Protein AF-A0A346RAL1-F1 (afdb_monomer)

InterPro domains:
  IPR000883 Cytochrome c oxidase subunit I [PF00115] (7-165)
  IPR000883 Cytochrome c oxidase subunit I [PR01165] (45-68)
  IPR000883 Cytochrome c oxidase subunit I [PR01165] (73-97)
  IPR000883 Cytochrome c oxidase subunit I [PR01165] (113-125)
  IPR000883 Cytochrome c oxidase subunit I [PR01165] (145-163)
  IPR000883 Cytochrome c oxidase subunit I [PTHR10422] (2-160)
  IPR023616 Cytochrome c oxidase-like, subunit I domain [PS50855] (1-159)
  IPR036927 Cytochrome c oxidase-like, subunit I superfamily [G3DSA:1.20.210.10] (1-172)
  IPR036927 Cytochrome c oxidase-like, subunit I superfamily [SSF81442] (2-162)

Organism: NCBI:txid2306606

Nearest PDB structures (foldseek):
  8ugh-assembly1_4A  TM=9.457E-01  e=1.725E-10  Sus scrofa
  8d4t-assembly1_N  TM=9.443E-01  e=2.095E-10  Bos taurus
  8pw6-assembly1_n  TM=9.399E-01  e=1.996E-10  Mus musculus
  5j7y-assembly1_BN  TM=9.163E-01  e=7.078E-10  Ovis aries
  8iuf-assembly1_C1  TM=9.034E-01  e=4.727E-09  Euglena gracilis

Sequence (172 aa):
ISLDHKRIGVLYFMLGIWGGFIGLGLSFLIRLNFCDPYYNVIPLEIYNCLVTSHGIALIFFFLMPVLIGAFGNYLLPFFLGIDDLVLPRLNSLSVWLMIPSLFYMELSLLYGAGVGWTFYPPLSIQPMSSGEGVDYLMFSLHLAGLSSLLGSVNFISTICSNISTRVSVIVW

pLDDT: mean 91.9, std 7.86, range [54.56, 98.12]

Structure (mmCIF, N/CA/C/O backbone):
data_AF-A0A346RAL1-F1
#
_entry.id   AF-A0A346RAL1-F1
#
loop_
_atom_site.group_PDB
_atom_site.id
_atom_site.type_symbol
_atom_site.label_atom_id
_atom_site.label_alt_id
_atom_site.label_comp_id
_atom_site.label_asym_id
_atom_site.label_entity_id
_atom_site.label_seq_id
_atom_site.pdbx_PDB_ins_code
_atom_site.Cartn_x
_atom_site.Cartn_y
_atom_site.Cartn_z
_atom_site.occupancy
_atom_site.B_iso_or_equiv
_atom_site.auth_seq_id
_atom_site.auth_comp_id
_atom_site.auth_asym_id
_atom_site.auth_atom_id
_atom_site.pdbx_PDB_model_num
ATOM 1 N N . ILE A 1 1 ? -12.896 14.634 8.356 1.00 66.25 1 ILE A N 1
ATOM 2 C CA . ILE A 1 1 ? -12.105 13.442 8.746 1.00 66.25 1 ILE A CA 1
ATOM 3 C C . ILE A 1 1 ? -13.054 12.479 9.454 1.00 66.25 1 ILE A C 1
ATOM 5 O O . ILE A 1 1 ? -13.628 12.876 10.461 1.00 66.25 1 ILE A O 1
ATOM 9 N N . SER A 1 2 ? -13.325 11.295 8.893 1.00 81.31 2 SER A N 1
ATOM 10 C CA . SER A 1 2 ? -14.185 10.292 9.544 1.00 81.31 2 SER A CA 1
ATOM 11 C C . SER A 1 2 ? -13.405 9.542 10.620 1.00 81.31 2 SER A C 1
ATOM 13 O O . SER A 1 2 ? -12.283 9.120 10.358 1.00 81.31 2 SER A O 1
ATOM 15 N N . LEU A 1 3 ? -14.006 9.364 11.796 1.00 91.69 3 LEU A N 1
ATOM 16 C CA . LEU A 1 3 ? -13.405 8.622 12.913 1.00 91.69 3 LEU A CA 1
ATOM 17 C C . LEU A 1 3 ? -13.926 7.183 13.028 1.00 91.69 3 LEU A C 1
ATOM 19 O O . LEU A 1 3 ? -13.264 6.357 13.633 1.00 91.69 3 LEU A O 1
ATOM 23 N N . ASP A 1 4 ? -15.068 6.894 12.402 1.00 94.88 4 ASP A N 1
ATOM 24 C CA . ASP A 1 4 ? -15.720 5.584 12.417 1.00 94.88 4 ASP A CA 1
ATOM 25 C C . ASP A 1 4 ? -14.836 4.494 11.783 1.00 94.88 4 ASP A C 1
ATOM 27 O O . ASP A 1 4 ? -14.504 4.568 10.589 1.00 94.88 4 ASP A O 1
ATOM 31 N N . HIS A 1 5 ? -14.494 3.469 12.571 1.00 95.31 5 HIS A N 1
ATOM 32 C CA . HIS A 1 5 ? -13.661 2.342 12.151 1.00 95.31 5 HIS A CA 1
ATOM 33 C C . HIS A 1 5 ? -14.189 1.624 10.900 1.00 95.31 5 HIS A C 1
ATOM 35 O O . HIS A 1 5 ? -13.391 1.170 10.079 1.00 95.31 5 HIS A O 1
ATOM 41 N N . LYS A 1 6 ? -15.513 1.569 10.683 1.00 96.06 6 LYS A N 1
ATOM 42 C CA . LYS A 1 6 ? -16.100 0.893 9.510 1.00 96.06 6 LYS A CA 1
ATOM 43 C C . LYS A 1 6 ? -15.770 1.637 8.227 1.00 96.06 6 LYS A C 1
ATOM 45 O O . LYS A 1 6 ? -15.357 1.030 7.241 1.00 96.06 6 LYS A O 1
ATOM 50 N N . ARG A 1 7 ? -15.915 2.965 8.245 1.00 96.00 7 ARG A N 1
ATOM 51 C CA . ARG A 1 7 ? -15.579 3.826 7.100 1.00 96.00 7 ARG A CA 1
ATOM 52 C C . ARG A 1 7 ? -14.083 3.803 6.818 1.00 96.00 7 ARG A C 1
ATOM 54 O O . ARG A 1 7 ? -13.691 3.728 5.659 1.00 96.00 7 ARG A O 1
ATOM 61 N N . ILE A 1 8 ? -13.263 3.827 7.868 1.00 96.31 8 ILE A N 1
ATOM 62 C CA . ILE A 1 8 ? -11.803 3.701 7.765 1.00 96.31 8 ILE A CA 1
ATOM 63 C C . ILE A 1 8 ? -11.426 2.346 7.143 1.00 96.31 8 ILE A C 1
ATOM 65 O O . ILE A 1 8 ? -10.614 2.307 6.222 1.00 96.31 8 ILE A O 1
ATOM 69 N N . GLY A 1 9 ? -12.064 1.252 7.569 1.00 96.38 9 GLY A N 1
ATOM 70 C CA . GLY A 1 9 ? -11.863 -0.073 6.981 1.00 96.38 9 GLY A CA 1
ATOM 71 C C . GLY A 1 9 ? -12.216 -0.120 5.491 1.00 96.38 9 GLY A C 1
ATOM 72 O O . GLY A 1 9 ? -11.439 -0.630 4.688 1.00 96.38 9 GLY A O 1
ATOM 73 N N . VAL A 1 10 ? -13.336 0.488 5.088 1.00 97.19 10 VAL A N 1
ATOM 74 C CA . VAL A 1 10 ? -13.712 0.596 3.665 1.00 97.19 10 VAL A CA 1
ATOM 75 C C . VAL A 1 10 ? -12.695 1.425 2.872 1.00 97.19 10 VAL A C 1
ATOM 77 O O . VAL A 1 10 ? -12.361 1.056 1.751 1.00 97.19 10 VAL A O 1
ATOM 80 N N . LEU A 1 11 ? -12.149 2.507 3.435 1.00 96.44 11 LEU A N 1
ATOM 81 C CA . LEU A 1 11 ? -11.102 3.293 2.768 1.00 96.44 11 LEU A CA 1
ATOM 82 C C . LEU A 1 11 ? -9.828 2.471 2.536 1.00 96.44 11 LEU A C 1
ATOM 84 O O . LEU A 1 11 ? -9.309 2.468 1.421 1.00 96.44 11 LEU A O 1
ATOM 88 N N . TYR A 1 12 ? -9.364 1.729 3.547 1.00 97.06 12 TYR A N 1
ATOM 89 C CA . TYR A 1 12 ? -8.246 0.795 3.385 1.00 97.06 12 TYR A CA 1
ATOM 90 C C . TYR A 1 12 ? -8.520 -0.251 2.304 1.00 97.06 12 TYR A C 1
ATOM 92 O O . TYR A 1 12 ? -7.628 -0.565 1.520 1.00 97.06 12 TYR A O 1
ATOM 100 N N . PHE A 1 13 ? -9.753 -0.758 2.231 1.00 97.81 13 PHE A N 1
ATOM 101 C CA . PHE A 1 13 ? -10.143 -1.739 1.223 1.00 97.81 13 PHE A CA 1
ATOM 102 C C . PHE A 1 13 ? -10.055 -1.167 -0.193 1.00 97.81 13 PHE A C 1
ATOM 104 O O . PHE A 1 13 ? -9.500 -1.809 -1.081 1.00 97.81 13 PHE A O 1
ATOM 111 N N . MET A 1 14 ? -10.551 0.057 -0.398 1.00 97.62 14 MET A N 1
ATOM 112 C CA . MET A 1 14 ? -10.520 0.726 -1.702 1.00 97.62 14 MET A CA 1
ATOM 113 C C . MET A 1 14 ? -9.085 1.034 -2.150 1.00 97.62 14 MET A C 1
ATOM 115 O O . MET A 1 14 ? -8.737 0.761 -3.297 1.00 97.62 14 MET A O 1
ATOM 119 N N . LEU A 1 15 ? -8.238 1.539 -1.242 1.00 96.62 15 LEU A N 1
ATOM 120 C CA . LEU A 1 15 ? -6.807 1.748 -1.513 1.00 96.62 15 LEU A CA 1
ATOM 121 C C . LEU A 1 15 ? -6.100 0.424 -1.826 1.00 96.62 15 LEU A C 1
ATOM 123 O O . LEU A 1 15 ? -5.322 0.342 -2.772 1.00 96.62 15 LEU A O 1
ATOM 127 N N . GLY A 1 16 ? -6.433 -0.619 -1.065 1.00 97.38 16 GLY A N 1
ATOM 128 C CA . GLY A 1 16 ? -5.947 -1.974 -1.264 1.00 97.38 16 GLY A CA 1
ATOM 129 C C . GLY A 1 16 ? -6.259 -2.508 -2.659 1.00 97.38 16 GLY A C 1
ATOM 130 O O . GLY A 1 16 ? -5.358 -2.915 -3.385 1.00 97.38 16 GLY A O 1
ATOM 131 N N . ILE A 1 17 ? -7.530 -2.460 -3.069 1.00 97.88 17 ILE A N 1
ATOM 132 C CA . ILE A 1 17 ? -7.971 -2.894 -4.403 1.00 97.88 17 ILE A CA 1
ATOM 133 C C . ILE A 1 17 ? -7.228 -2.144 -5.506 1.00 97.88 17 ILE A C 1
ATOM 135 O O . ILE A 1 17 ? -6.820 -2.761 -6.490 1.00 97.88 17 ILE A O 1
ATOM 139 N N . TRP A 1 18 ? -7.031 -0.836 -5.348 1.00 97.44 18 TRP A N 1
ATOM 140 C CA . TRP A 1 18 ? -6.280 -0.046 -6.315 1.00 97.44 18 TRP A CA 1
ATOM 141 C C . TRP A 1 18 ? -4.827 -0.526 -6.448 1.00 97.44 18 TRP A C 1
ATOM 143 O O . TRP A 1 18 ? -4.385 -0.828 -7.558 1.00 97.44 18 TRP A O 1
ATOM 153 N N . GLY A 1 19 ? -4.120 -0.721 -5.328 1.00 97.00 19 GLY A N 1
ATOM 154 C CA . GLY A 1 19 ? -2.790 -1.343 -5.327 1.00 97.00 19 GLY A CA 1
ATOM 155 C C . GLY A 1 19 ? -2.789 -2.746 -5.951 1.00 97.00 19 GLY A C 1
ATOM 156 O O . GLY A 1 19 ? -1.857 -3.118 -6.665 1.00 97.00 19 GLY A O 1
ATOM 157 N N . GLY A 1 20 ? -3.876 -3.500 -5.765 1.00 97.56 20 GLY A N 1
ATOM 158 C CA . GLY A 1 20 ? -4.105 -4.798 -6.399 1.00 97.56 20 GLY A CA 1
ATOM 159 C C . GLY A 1 20 ? -4.212 -4.720 -7.924 1.00 97.56 20 GLY A C 1
ATOM 160 O O . GLY A 1 20 ? -3.597 -5.533 -8.613 1.00 97.56 20 GLY A O 1
ATOM 161 N N . PHE A 1 21 ? -4.929 -3.732 -8.469 1.00 97.94 21 PHE A N 1
ATOM 162 C CA . PHE A 1 21 ? -5.009 -3.509 -9.918 1.00 97.94 21 PHE A CA 1
ATOM 163 C C . PHE A 1 21 ? -3.656 -3.122 -10.517 1.00 97.94 21 PHE A C 1
ATOM 165 O O . PHE A 1 21 ? -3.285 -3.666 -11.560 1.00 97.94 21 PHE A O 1
ATOM 172 N N . ILE A 1 22 ? -2.892 -2.257 -9.842 1.00 97.56 22 ILE A N 1
ATOM 173 C CA . ILE A 1 22 ? -1.520 -1.921 -10.251 1.00 97.56 22 ILE A CA 1
ATOM 174 C C . ILE A 1 22 ? -0.659 -3.188 -10.264 1.00 97.56 22 ILE A C 1
ATOM 176 O O . ILE A 1 22 ? -0.036 -3.516 -11.275 1.00 97.56 22 ILE A O 1
ATOM 180 N N . GLY A 1 23 ? -0.674 -3.947 -9.166 1.00 97.44 23 GLY A N 1
ATOM 181 C CA . GLY A 1 23 ? 0.070 -5.197 -9.043 1.00 97.44 23 GLY A CA 1
ATOM 182 C C . GLY A 1 23 ? -0.290 -6.202 -10.138 1.00 97.44 23 GLY A C 1
ATOM 183 O O . GLY A 1 23 ? 0.607 -6.779 -10.752 1.00 97.44 23 GLY A O 1
ATOM 184 N N . LEU A 1 24 ? -1.580 -6.380 -10.434 1.00 97.81 24 LEU A N 1
ATOM 185 C CA . LEU A 1 24 ? -2.063 -7.266 -11.494 1.00 97.81 24 LEU A CA 1
ATOM 186 C C . LEU A 1 24 ? -1.583 -6.815 -12.876 1.00 97.81 24 LEU A C 1
ATOM 188 O O . LEU A 1 24 ? -1.081 -7.646 -13.634 1.00 97.81 24 LEU A O 1
ATOM 192 N N . GLY A 1 25 ? -1.682 -5.519 -13.186 1.00 97.25 25 GLY A N 1
ATOM 193 C CA . GLY A 1 25 ? -1.212 -4.954 -14.452 1.00 97.25 25 GLY A CA 1
ATOM 194 C C . GLY A 1 25 ? 0.283 -5.195 -14.676 1.00 97.25 25 GLY A C 1
ATOM 195 O O . GLY A 1 25 ? 0.684 -5.682 -15.733 1.00 97.25 25 GLY A O 1
ATOM 196 N N . LEU A 1 26 ? 1.104 -4.964 -13.648 1.00 96.69 26 LEU A N 1
ATOM 197 C CA . LEU A 1 26 ? 2.543 -5.242 -13.699 1.00 96.69 26 LEU A CA 1
ATOM 198 C C . LEU A 1 26 ? 2.828 -6.741 -13.871 1.00 96.69 26 LEU A C 1
ATOM 200 O O . LEU A 1 26 ? 3.667 -7.131 -14.679 1.00 96.69 26 LEU A O 1
ATOM 204 N N . SER A 1 27 ? 2.084 -7.597 -13.166 1.00 96.81 27 SER A N 1
ATOM 205 C CA . SER A 1 27 ? 2.195 -9.055 -13.289 1.00 96.81 27 SER A CA 1
ATOM 206 C C . SER A 1 27 ? 1.872 -9.544 -14.703 1.00 96.81 27 SER A C 1
ATOM 208 O O . SER A 1 27 ? 2.484 -10.495 -15.195 1.00 96.81 27 SER A O 1
ATOM 210 N N . PHE A 1 28 ? 0.891 -8.920 -15.355 1.00 96.81 28 PHE A N 1
ATOM 211 C CA . PHE A 1 28 ? 0.524 -9.223 -16.731 1.00 96.81 28 PHE A CA 1
ATOM 212 C C . PHE A 1 28 ? 1.649 -8.840 -17.698 1.00 96.81 28 PHE A C 1
ATOM 214 O O . PHE A 1 28 ? 2.063 -9.678 -18.494 1.00 96.81 28 PHE A O 1
ATOM 221 N N . LEU A 1 29 ? 2.217 -7.637 -17.562 1.00 95.56 29 LEU A N 1
ATOM 222 C CA . LEU A 1 29 ? 3.359 -7.185 -18.366 1.00 95.56 29 LEU A CA 1
ATOM 223 C C . LEU A 1 29 ? 4.586 -8.095 -18.214 1.00 95.56 29 LEU A C 1
ATOM 225 O O . LEU A 1 29 ? 5.191 -8.482 -19.211 1.00 95.56 29 LEU A O 1
ATOM 229 N N . ILE A 1 30 ? 4.917 -8.494 -16.981 1.00 95.19 30 ILE A N 1
ATOM 230 C CA . ILE A 1 30 ? 6.028 -9.421 -16.716 1.00 95.19 30 ILE A CA 1
ATOM 231 C C . ILE A 1 30 ? 5.809 -10.743 -17.462 1.00 95.19 30 ILE A C 1
ATOM 233 O O . ILE A 1 30 ? 6.726 -11.231 -18.116 1.00 95.19 30 ILE A O 1
ATOM 237 N N . ARG A 1 31 ? 4.599 -11.317 -17.406 1.00 94.88 31 ARG A N 1
ATOM 238 C CA . ARG A 1 31 ? 4.296 -12.586 -18.091 1.00 94.88 31 ARG A CA 1
ATOM 239 C C . ARG A 1 31 ? 4.277 -12.448 -19.607 1.00 94.88 31 ARG A C 1
ATOM 241 O O . ARG A 1 31 ? 4.778 -13.344 -20.277 1.00 94.88 31 ARG A O 1
ATOM 248 N N . LEU A 1 32 ? 3.756 -11.339 -20.133 1.00 94.44 32 LEU A N 1
ATOM 249 C CA . LEU A 1 32 ? 3.793 -11.055 -21.568 1.00 94.44 32 LEU A CA 1
ATOM 250 C C . LEU A 1 32 ? 5.225 -11.041 -22.106 1.00 94.44 32 LEU A C 1
ATOM 252 O O . LEU A 1 32 ? 5.466 -11.556 -23.193 1.00 94.44 32 LEU A O 1
ATOM 256 N N . ASN A 1 33 ? 6.183 -10.517 -21.334 1.00 93.56 33 ASN A N 1
ATOM 257 C CA . ASN A 1 33 ? 7.587 -10.517 -21.741 1.00 93.56 33 ASN A CA 1
ATOM 258 C C . ASN A 1 33 ? 8.186 -11.931 -21.879 1.00 93.56 33 ASN A C 1
ATOM 260 O O . ASN A 1 33 ? 9.182 -12.091 -22.570 1.00 93.56 33 ASN A O 1
ATOM 264 N N . PHE A 1 34 ? 7.594 -12.953 -21.250 1.00 91.56 34 PHE A N 1
ATOM 265 C CA . PHE A 1 34 ? 8.048 -14.347 -21.340 1.00 91.56 34 PHE A CA 1
ATOM 266 C C . PHE A 1 34 ? 7.223 -15.215 -22.299 1.00 91.56 34 PHE A C 1
ATOM 268 O O . PHE A 1 34 ? 7.433 -16.427 -22.340 1.00 91.56 34 PHE A O 1
ATOM 275 N N . CYS A 1 35 ? 6.284 -14.643 -23.059 1.00 92.75 35 CYS A N 1
ATOM 276 C CA . CYS A 1 35 ? 5.516 -15.414 -24.038 1.00 92.75 35 CYS A CA 1
ATOM 277 C C . CYS A 1 35 ? 6.382 -15.908 -25.207 1.00 92.75 35 CYS A C 1
ATOM 279 O O . CYS A 1 35 ? 6.162 -17.023 -25.672 1.00 92.75 35 CYS A O 1
ATOM 281 N N . ASP A 1 36 ? 7.381 -15.124 -25.626 1.00 90.69 36 ASP A N 1
ATOM 282 C CA . ASP A 1 36 ? 8.340 -15.494 -26.669 1.00 90.69 36 ASP A CA 1
ATOM 283 C C . ASP A 1 36 ? 9.784 -15.348 -26.160 1.00 90.69 36 ASP A C 1
ATOM 285 O O . ASP A 1 36 ? 10.176 -14.265 -25.731 1.00 90.69 36 ASP A O 1
ATOM 289 N N . PRO A 1 37 ? 10.628 -16.394 -26.241 1.00 85.94 37 PRO A N 1
ATOM 290 C CA . PRO A 1 37 ? 11.995 -16.344 -25.716 1.00 85.94 37 PRO A CA 1
ATOM 291 C C . PRO A 1 37 ? 12.960 -15.513 -26.578 1.00 85.94 37 PRO A C 1
ATOM 293 O O . PRO A 1 37 ? 14.050 -15.175 -26.122 1.00 85.94 37 PRO A O 1
ATOM 296 N N . TYR A 1 38 ? 12.595 -15.216 -27.828 1.00 85.75 38 TYR A N 1
ATOM 297 C CA . TYR A 1 38 ? 13.465 -14.530 -28.791 1.00 85.75 38 TYR A CA 1
ATOM 298 C C . TYR A 1 38 ? 13.215 -13.022 -28.880 1.00 85.75 38 TYR A C 1
ATOM 300 O O . TYR A 1 38 ? 14.092 -12.290 -29.337 1.00 85.75 38 TYR A O 1
ATOM 308 N N . TYR A 1 39 ? 12.041 -12.555 -28.448 1.00 85.19 39 TYR A N 1
ATOM 309 C CA . TYR A 1 39 ? 11.630 -11.162 -28.575 1.00 85.19 39 TYR A CA 1
ATOM 310 C C . TYR A 1 39 ? 11.169 -10.613 -27.230 1.00 85.19 39 TYR A C 1
ATOM 312 O O . TYR A 1 39 ? 10.123 -10.990 -26.713 1.00 85.19 39 TYR A O 1
ATOM 320 N N . ASN A 1 40 ? 11.937 -9.665 -26.696 1.00 88.62 40 ASN A N 1
ATOM 321 C CA . ASN A 1 40 ? 11.545 -8.936 -25.498 1.00 88.62 40 ASN A CA 1
ATOM 322 C C . ASN A 1 40 ? 10.561 -7.825 -25.873 1.00 88.62 40 ASN A C 1
ATOM 324 O O . ASN A 1 40 ? 10.912 -6.895 -26.600 1.00 88.62 40 ASN A O 1
ATOM 328 N N . VAL A 1 41 ? 9.345 -7.903 -25.334 1.00 92.00 41 VAL A N 1
ATOM 329 C CA . VAL A 1 41 ? 8.348 -6.823 -25.415 1.00 92.00 41 VAL A CA 1
ATOM 330 C C . VAL A 1 41 ? 8.785 -5.631 -24.557 1.00 92.00 41 VAL A C 1
ATOM 332 O O . VAL A 1 41 ? 8.476 -4.484 -24.874 1.00 92.00 41 VAL A O 1
ATOM 335 N N . ILE A 1 42 ? 9.516 -5.899 -23.471 1.00 91.88 42 ILE A N 1
ATOM 336 C CA . ILE A 1 42 ? 9.937 -4.910 -22.481 1.00 91.88 42 ILE A CA 1
ATOM 337 C C . ILE A 1 42 ? 11.470 -4.824 -22.465 1.00 91.88 42 ILE A C 1
ATOM 339 O O . ILE A 1 42 ? 12.138 -5.852 -22.335 1.00 91.88 42 ILE A O 1
ATOM 343 N N . PRO A 1 43 ? 12.060 -3.619 -22.552 1.00 90.06 43 PRO A N 1
ATOM 344 C CA . PRO A 1 43 ? 13.500 -3.436 -22.406 1.00 90.06 43 PRO A CA 1
ATOM 345 C C . PRO A 1 43 ? 14.019 -3.927 -21.047 1.00 90.06 43 PRO A C 1
ATOM 347 O O . PRO A 1 43 ? 13.353 -3.774 -20.021 1.00 90.06 43 PRO A O 1
ATOM 350 N N . LEU A 1 44 ? 15.249 -4.446 -21.025 1.00 84.12 44 LEU A N 1
ATOM 351 C CA . LEU A 1 44 ? 15.886 -4.992 -19.816 1.00 84.12 44 LEU A CA 1
ATOM 352 C C . LEU A 1 44 ? 15.973 -3.972 -18.665 1.00 84.12 44 LEU A C 1
ATOM 354 O O . LEU A 1 44 ? 15.799 -4.341 -17.506 1.00 84.12 44 LEU A O 1
ATOM 358 N N . GLU A 1 45 ? 16.184 -2.693 -18.983 1.00 81.38 45 GLU A N 1
ATOM 359 C CA . GLU A 1 45 ? 16.259 -1.598 -18.002 1.00 81.38 45 GLU A CA 1
ATOM 360 C C . GLU A 1 45 ? 14.931 -1.397 -17.253 1.00 81.38 45 GLU A C 1
ATOM 362 O O . GLU A 1 45 ? 14.915 -1.178 -16.044 1.00 81.38 45 GLU A O 1
ATOM 367 N N . ILE A 1 46 ? 13.804 -1.538 -17.957 1.00 90.00 46 ILE A N 1
ATOM 368 C CA . ILE A 1 46 ? 12.458 -1.340 -17.404 1.00 90.00 46 ILE A CA 1
ATOM 369 C C . ILE A 1 46 ? 11.968 -2.606 -16.701 1.00 90.00 46 ILE A C 1
ATOM 371 O O . ILE A 1 46 ? 11.245 -2.525 -15.707 1.00 90.00 46 ILE A O 1
ATOM 375 N N . TYR A 1 47 ? 12.378 -3.784 -17.174 1.00 91.69 47 TYR A N 1
ATOM 376 C CA . TYR A 1 47 ? 11.941 -5.061 -16.615 1.00 91.69 47 TYR A CA 1
ATOM 377 C C . TYR A 1 47 ? 12.209 -5.157 -15.102 1.00 91.69 47 TYR A C 1
ATOM 379 O O . TYR A 1 47 ? 11.311 -5.503 -14.330 1.00 91.69 47 TYR A O 1
ATOM 387 N N . ASN A 1 48 ? 13.405 -4.761 -14.655 1.00 90.88 48 ASN A N 1
ATOM 388 C CA . ASN A 1 48 ? 13.746 -4.765 -13.229 1.00 90.88 48 ASN A CA 1
ATOM 389 C C . ASN A 1 48 ? 12.888 -3.776 -12.421 1.00 90.88 48 ASN A C 1
ATOM 391 O O . ASN A 1 48 ? 12.495 -4.083 -11.291 1.00 90.88 48 ASN A O 1
ATOM 395 N N . CYS A 1 49 ? 12.536 -2.624 -12.998 1.00 92.19 49 CYS A N 1
ATOM 396 C CA . CYS A 1 49 ? 11.624 -1.659 -12.379 1.00 92.19 49 CYS A CA 1
ATOM 397 C C . CYS A 1 49 ? 10.212 -2.238 -12.201 1.00 92.19 49 CYS A C 1
ATOM 399 O O . CYS A 1 49 ? 9.596 -2.064 -11.145 1.00 92.19 49 CYS A O 1
ATOM 401 N N . LEU A 1 50 ? 9.709 -2.981 -13.192 1.00 94.12 50 LEU A N 1
ATOM 402 C CA . LEU A 1 50 ? 8.398 -3.635 -13.120 1.00 94.12 50 LEU A CA 1
ATOM 403 C C . LEU A 1 50 ? 8.360 -4.725 -12.050 1.00 94.12 50 LEU A C 1
ATOM 405 O O . LEU A 1 50 ? 7.417 -4.779 -11.269 1.00 94.12 50 LEU A O 1
ATOM 409 N N . VAL A 1 51 ? 9.385 -5.579 -11.973 1.00 94.12 51 VAL A N 1
ATOM 410 C CA . VAL A 1 51 ? 9.444 -6.647 -10.958 1.00 94.12 51 VAL A CA 1
ATOM 411 C C . VAL A 1 51 ? 9.515 -6.062 -9.545 1.00 94.12 51 VAL A C 1
ATOM 413 O O . VAL A 1 51 ? 8.832 -6.542 -8.639 1.00 94.12 51 VAL A O 1
ATOM 416 N N . THR A 1 52 ? 10.303 -5.001 -9.363 1.00 93.38 52 THR A N 1
ATOM 417 C CA . THR A 1 52 ? 10.446 -4.305 -8.076 1.00 93.38 52 THR A CA 1
ATOM 418 C C . THR A 1 52 ? 9.119 -3.705 -7.619 1.00 93.38 52 THR A C 1
ATOM 420 O O . THR A 1 52 ? 8.636 -4.016 -6.528 1.00 93.38 52 THR A O 1
ATOM 423 N N . SER A 1 53 ? 8.497 -2.894 -8.478 1.00 95.19 53 SER A N 1
ATOM 424 C CA . SER A 1 53 ? 7.209 -2.256 -8.193 1.00 95.19 53 SER A CA 1
ATOM 425 C C . SER A 1 53 ? 6.078 -3.272 -8.028 1.00 95.19 53 SER A C 1
ATOM 427 O O . SER A 1 53 ? 5.244 -3.099 -7.147 1.00 95.19 53 SER A O 1
ATOM 429 N N . HIS A 1 54 ? 6.078 -4.374 -8.786 1.00 96.75 54 HIS A N 1
ATOM 430 C CA . HIS A 1 54 ? 5.083 -5.440 -8.665 1.00 96.75 54 HIS A CA 1
ATOM 431 C C . HIS A 1 54 ? 5.076 -6.068 -7.267 1.00 96.75 54 HIS A C 1
ATOM 433 O O . HIS A 1 54 ? 4.021 -6.163 -6.637 1.00 96.75 54 HIS A O 1
ATOM 439 N N . GLY A 1 55 ? 6.251 -6.474 -6.771 1.00 95.44 55 GLY A N 1
ATOM 440 C CA . GLY A 1 55 ? 6.374 -7.073 -5.441 1.00 95.44 55 GLY A CA 1
ATOM 441 C C . GLY A 1 55 ? 5.936 -6.109 -4.337 1.00 95.44 55 GLY A C 1
ATOM 442 O O . GLY A 1 55 ? 5.195 -6.489 -3.429 1.00 95.44 55 GLY A O 1
ATOM 443 N N . ILE A 1 56 ? 6.333 -4.840 -4.451 1.00 96.50 56 ILE A N 1
ATOM 444 C CA . ILE A 1 56 ? 5.996 -3.807 -3.468 1.00 96.50 56 ILE A CA 1
ATOM 445 C C . ILE A 1 56 ? 4.503 -3.477 -3.487 1.00 96.50 56 ILE A C 1
ATOM 447 O O . ILE A 1 56 ? 3.880 -3.447 -2.425 1.00 96.50 56 ILE A O 1
ATOM 451 N N . ALA A 1 57 ? 3.914 -3.298 -4.671 1.00 97.19 57 ALA A N 1
ATOM 452 C CA . ALA A 1 57 ? 2.489 -3.036 -4.834 1.00 97.19 57 ALA A CA 1
ATOM 453 C C . ALA A 1 57 ? 1.645 -4.158 -4.215 1.00 97.19 57 ALA A C 1
ATOM 455 O O . ALA A 1 57 ? 0.725 -3.891 -3.443 1.00 97.19 57 ALA A O 1
ATOM 456 N N . LEU A 1 58 ? 1.990 -5.424 -4.478 1.00 97.44 58 LEU A N 1
ATOM 457 C CA . LEU A 1 58 ? 1.230 -6.555 -3.947 1.00 97.44 58 LEU A CA 1
ATOM 458 C C . LEU A 1 58 ? 1.340 -6.705 -2.425 1.00 97.44 58 LEU A C 1
ATOM 460 O O . LEU A 1 58 ? 0.339 -7.006 -1.778 1.00 97.44 58 LEU A O 1
ATOM 464 N N . ILE A 1 59 ? 2.522 -6.514 -1.837 1.00 95.50 59 ILE A N 1
ATOM 465 C CA . ILE A 1 59 ? 2.705 -6.723 -0.394 1.00 95.50 59 ILE A CA 1
ATOM 466 C C . ILE A 1 59 ? 2.217 -5.501 0.388 1.00 95.50 59 ILE A C 1
ATOM 468 O O . ILE A 1 59 ? 1.314 -5.613 1.217 1.00 95.50 59 ILE A O 1
ATOM 472 N N . PHE A 1 60 ? 2.791 -4.331 0.117 1.00 96.31 60 PHE A N 1
ATOM 473 C CA . PHE A 1 60 ? 2.587 -3.138 0.940 1.00 96.31 60 PHE A CA 1
ATOM 474 C C . PHE A 1 60 ? 1.321 -2.363 0.585 1.00 96.31 60 PHE A C 1
ATOM 476 O O . PHE A 1 60 ? 0.765 -1.708 1.463 1.00 96.31 60 PHE A O 1
ATOM 483 N N . PHE A 1 61 ? 0.843 -2.462 -0.660 1.00 96.94 61 PHE A N 1
ATOM 484 C CA . PHE A 1 61 ? -0.297 -1.675 -1.143 1.00 96.94 61 PHE A CA 1
ATOM 485 C C . PHE A 1 61 ? -1.546 -2.496 -1.470 1.00 96.94 61 PHE A C 1
ATOM 487 O O . PHE A 1 61 ? -2.607 -1.908 -1.633 1.00 96.94 61 PHE A O 1
ATOM 494 N N . PHE A 1 62 ? -1.467 -3.830 -1.493 1.00 97.94 62 PHE A N 1
ATOM 495 C CA . PHE A 1 62 ? -2.631 -4.713 -1.618 1.00 97.94 62 PHE A CA 1
ATOM 496 C C . PHE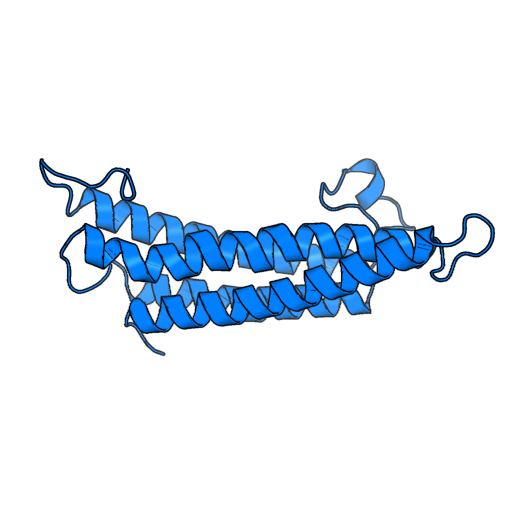 A 1 62 ? -2.825 -5.578 -0.370 1.00 97.94 62 PHE A C 1
ATOM 498 O O . PHE A 1 62 ? -3.800 -5.392 0.357 1.00 97.94 62 PHE A O 1
ATOM 505 N N . LEU A 1 63 ? -1.893 -6.488 -0.072 1.00 96.62 63 LEU A N 1
ATOM 506 C CA . LEU A 1 63 ? -2.054 -7.473 0.999 1.00 96.62 63 LEU A CA 1
ATOM 507 C C . LEU A 1 63 ? -2.196 -6.805 2.370 1.00 96.62 63 LEU A C 1
ATOM 509 O O . LEU A 1 63 ? -3.178 -7.058 3.069 1.00 96.62 63 LEU A O 1
ATOM 513 N N . MET A 1 64 ? -1.253 -5.937 2.749 1.00 95.69 64 MET A N 1
ATOM 514 C CA . MET A 1 64 ? -1.272 -5.291 4.067 1.00 95.69 64 MET A CA 1
ATOM 515 C C . MET A 1 64 ? -2.489 -4.363 4.256 1.00 95.69 64 MET A C 1
ATOM 517 O O . MET A 1 64 ? -3.174 -4.501 5.276 1.00 95.69 64 MET A O 1
ATOM 521 N N . PRO A 1 65 ? -2.847 -3.473 3.305 1.00 95.56 65 PRO A N 1
ATOM 522 C CA . PRO A 1 65 ? -4.022 -2.619 3.454 1.00 95.56 65 PRO A CA 1
ATOM 523 C C . PRO A 1 65 ? -5.335 -3.398 3.461 1.00 95.56 65 PRO A C 1
ATOM 525 O O . PRO A 1 65 ? -6.222 -3.045 4.228 1.00 95.56 65 PRO A O 1
ATOM 528 N N . VAL A 1 66 ? -5.480 -4.467 2.669 1.00 97.44 66 VAL A N 1
ATOM 529 C CA . VAL A 1 66 ? -6.718 -5.263 2.656 1.00 97.44 66 VAL A CA 1
ATOM 530 C C . VAL A 1 66 ? -6.842 -6.106 3.924 1.00 97.44 66 VAL A C 1
ATOM 532 O O . VAL A 1 66 ? -7.851 -6.019 4.621 1.00 97.44 66 VAL A O 1
ATOM 535 N N . LEU A 1 67 ? -5.835 -6.918 4.253 1.00 94.44 67 LEU A N 1
ATOM 536 C CA . LEU A 1 67 ? -5.939 -7.863 5.369 1.00 94.44 67 LEU A CA 1
ATOM 537 C C . LEU A 1 67 ? -5.897 -7.162 6.726 1.00 94.44 67 LEU A C 1
ATOM 539 O O . LEU A 1 67 ? -6.764 -7.384 7.566 1.00 94.44 67 LEU A O 1
ATOM 543 N N . ILE A 1 68 ? -4.905 -6.304 6.950 1.00 92.75 68 ILE A N 1
ATOM 544 C CA . ILE A 1 68 ? -4.697 -5.687 8.264 1.00 92.75 68 ILE A CA 1
ATOM 545 C C . ILE A 1 68 ? -5.467 -4.372 8.347 1.00 92.75 68 ILE A C 1
ATOM 547 O O . ILE A 1 68 ? -6.192 -4.134 9.310 1.00 92.75 68 ILE A O 1
ATOM 551 N N . GLY A 1 69 ? -5.355 -3.528 7.321 1.00 93.38 69 GLY A N 1
ATOM 552 C CA . GLY A 1 69 ? -6.030 -2.232 7.288 1.00 93.38 69 GLY A CA 1
ATOM 553 C C . GLY A 1 69 ? -7.553 -2.363 7.242 1.00 93.38 69 GLY A C 1
ATOM 554 O O . GLY A 1 69 ? -8.238 -1.846 8.121 1.00 93.38 69 GLY A O 1
ATOM 555 N N . ALA A 1 70 ? -8.098 -3.052 6.241 1.00 96.38 70 ALA A N 1
ATOM 556 C CA . ALA A 1 70 ? -9.535 -3.104 6.008 1.00 96.38 70 ALA A CA 1
ATOM 557 C C . ALA A 1 70 ? -10.230 -4.084 6.945 1.00 96.38 70 ALA A C 1
ATOM 559 O O . ALA A 1 70 ? -11.062 -3.671 7.754 1.00 96.38 70 ALA A O 1
ATOM 560 N N . PHE A 1 71 ? -9.876 -5.369 6.865 1.00 95.88 71 PHE A N 1
ATOM 561 C CA . PHE A 1 71 ? -10.514 -6.387 7.695 1.00 95.88 71 PHE A CA 1
ATOM 562 C C . PHE A 1 71 ? -10.213 -6.187 9.178 1.00 95.88 71 PHE A C 1
ATOM 564 O O . PHE A 1 71 ? -11.134 -6.315 9.977 1.00 95.88 71 PHE A O 1
ATOM 571 N N . GLY A 1 72 ? -8.991 -5.793 9.553 1.00 95.12 72 GLY A N 1
ATOM 572 C CA . GLY A 1 72 ? -8.667 -5.474 10.946 1.00 95.12 72 GLY A CA 1
ATOM 573 C C . GLY A 1 72 ? -9.552 -4.359 11.505 1.00 95.12 72 GLY A C 1
ATOM 574 O O . GLY A 1 72 ? -10.225 -4.560 12.512 1.00 95.12 72 GLY A O 1
ATOM 575 N N . ASN A 1 73 ? -9.659 -3.218 10.816 1.00 96.00 73 ASN A N 1
ATOM 576 C CA . ASN A 1 73 ? -10.525 -2.127 11.278 1.00 96.00 73 ASN A CA 1
ATOM 577 C C . ASN A 1 73 ? -12.004 -2.493 11.273 1.00 96.00 73 ASN A C 1
ATOM 579 O O . ASN A 1 73 ? -12.745 -2.081 12.162 1.00 96.00 73 ASN A O 1
ATOM 583 N N . TYR A 1 74 ? -12.451 -3.236 10.264 1.00 95.12 74 TYR A N 1
ATOM 584 C CA . TYR A 1 74 ? -13.859 -3.563 10.131 1.00 95.12 74 TYR A CA 1
ATOM 585 C C . TYR A 1 74 ? -14.285 -4.606 11.164 1.00 95.12 74 TYR A C 1
ATOM 587 O O . TYR A 1 74 ? -15.272 -4.394 11.856 1.00 95.12 74 TYR A O 1
ATOM 595 N N . LEU A 1 75 ? -13.545 -5.711 11.282 1.00 95.12 75 LEU A N 1
ATOM 596 C CA . LEU A 1 75 ? -13.945 -6.897 12.039 1.00 95.12 75 LEU A CA 1
ATOM 597 C C . LEU A 1 75 ? -13.530 -6.870 13.513 1.00 95.12 75 LEU A C 1
ATOM 599 O O . LEU A 1 75 ? -14.236 -7.459 14.330 1.00 95.12 75 LEU A O 1
ATOM 603 N N . LEU A 1 76 ? -12.421 -6.213 13.875 1.00 94.81 76 LEU A N 1
ATOM 604 C CA . LEU A 1 76 ? -11.898 -6.278 15.244 1.00 94.81 76 LEU A CA 1
ATOM 605 C C . LEU A 1 76 ? -12.915 -5.778 16.292 1.00 94.81 76 LEU A C 1
ATOM 607 O O . LEU A 1 76 ? -13.176 -6.527 17.237 1.00 94.81 76 LEU A O 1
ATOM 611 N N . PRO A 1 77 ? -13.568 -4.605 16.133 1.00 93.75 77 PRO A N 1
ATOM 612 C CA . PRO A 1 77 ? -14.592 -4.161 17.083 1.00 93.75 77 PRO A CA 1
ATOM 613 C C . PRO A 1 77 ? -15.790 -5.110 17.176 1.00 93.75 77 PRO A C 1
ATOM 615 O O . PRO A 1 77 ? -16.289 -5.361 18.271 1.00 93.75 77 PRO A O 1
ATOM 618 N N . PHE A 1 78 ? -16.200 -5.720 16.055 1.00 92.44 78 PHE A N 1
ATOM 619 C CA . PHE A 1 78 ? -17.295 -6.695 16.051 1.00 92.44 78 PHE A CA 1
ATOM 620 C C . PHE A 1 78 ? -16.961 -7.948 16.861 1.00 92.44 78 PHE A C 1
ATOM 622 O O . PHE A 1 78 ? -17.810 -8.424 17.611 1.00 92.44 78 PHE A O 1
ATOM 629 N N . PHE A 1 79 ? -15.741 -8.479 16.742 1.00 92.56 79 PHE A N 1
ATOM 630 C CA . PHE A 1 79 ? -15.339 -9.662 17.507 1.00 92.56 79 PHE A CA 1
ATOM 631 C C . PHE A 1 79 ? -15.108 -9.376 18.993 1.00 92.56 79 PHE A C 1
ATOM 633 O O . PHE A 1 79 ? -15.253 -10.286 19.808 1.00 92.56 79 PHE A O 1
ATOM 640 N N . LEU A 1 80 ? -14.773 -8.134 19.346 1.00 92.62 80 LEU A N 1
ATOM 641 C CA . LEU A 1 80 ? -14.659 -7.686 20.736 1.00 92.62 80 LEU A CA 1
ATOM 642 C C . LEU A 1 80 ? -16.003 -7.240 21.339 1.00 92.62 80 LEU A C 1
ATOM 644 O O . LEU A 1 80 ? -16.093 -7.088 22.554 1.00 92.62 80 LEU A O 1
ATOM 648 N N . GLY A 1 81 ? -17.046 -7.051 20.524 1.00 91.19 81 GLY A N 1
ATOM 649 C CA . GLY A 1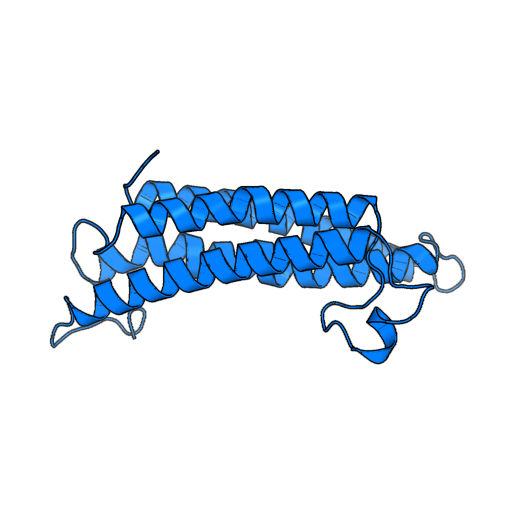 81 ? -18.353 -6.574 20.981 1.00 91.19 81 GLY A CA 1
ATOM 650 C C . GLY A 1 81 ? -18.344 -5.114 21.448 1.00 91.19 81 GLY A C 1
ATOM 651 O O . GLY A 1 81 ? -19.109 -4.762 22.342 1.00 91.19 81 GLY A O 1
ATOM 652 N N . ILE A 1 82 ? -17.468 -4.287 20.871 1.00 93.81 82 ILE A N 1
ATOM 653 C CA . ILE A 1 82 ? -17.313 -2.861 21.193 1.00 93.81 82 ILE A CA 1
ATOM 654 C C . ILE A 1 82 ? -17.782 -1.983 20.027 1.00 93.81 82 ILE A C 1
ATOM 656 O O . ILE A 1 82 ? -17.774 -2.411 18.872 1.00 93.81 82 ILE A O 1
ATOM 660 N N . ASP A 1 83 ? -18.161 -0.742 20.331 1.00 92.25 83 ASP A N 1
ATOM 661 C CA . ASP A 1 83 ? -18.703 0.192 19.335 1.00 92.25 83 ASP A CA 1
ATOM 662 C C . ASP A 1 83 ? -17.631 0.797 18.411 1.00 92.25 83 ASP A C 1
ATOM 664 O O . ASP A 1 83 ? -17.917 1.072 17.246 1.00 92.25 83 ASP A O 1
ATOM 668 N N . ASP A 1 84 ? -16.413 1.025 18.917 1.00 93.62 84 ASP A N 1
ATOM 669 C CA . ASP A 1 84 ? -15.287 1.594 18.163 1.00 93.62 84 ASP A CA 1
ATOM 670 C C . ASP A 1 84 ? -13.934 1.218 18.808 1.00 93.62 84 ASP A C 1
ATOM 672 O O . ASP A 1 84 ? -13.878 0.652 19.902 1.00 93.62 84 ASP A O 1
ATOM 676 N N . LEU A 1 85 ? -12.831 1.534 18.128 1.00 95.25 85 LEU A N 1
ATOM 677 C CA . LEU A 1 85 ? -11.459 1.340 18.608 1.00 95.25 85 LEU A CA 1
ATOM 678 C C . LEU A 1 85 ? -11.071 2.374 19.680 1.00 95.25 85 LEU A C 1
ATOM 680 O O . LEU A 1 85 ? -11.612 3.477 19.730 1.00 95.25 85 LEU A O 1
ATOM 684 N N . VAL A 1 86 ? -10.064 2.059 20.502 1.00 95.62 86 VAL A N 1
ATOM 685 C CA . VAL A 1 86 ? -9.643 2.920 21.629 1.00 95.62 86 VAL A CA 1
ATOM 686 C C . VAL A 1 86 ? -8.996 4.233 21.174 1.00 95.62 86 VAL A C 1
ATOM 688 O O . VAL A 1 86 ? -9.155 5.258 21.839 1.00 95.62 86 VAL A O 1
ATOM 691 N N . LEU A 1 87 ? -8.300 4.250 20.029 1.00 96.50 87 LEU A N 1
ATOM 692 C CA . LEU A 1 87 ? -7.644 5.448 19.485 1.00 96.50 87 LEU A CA 1
ATOM 693 C C . LEU 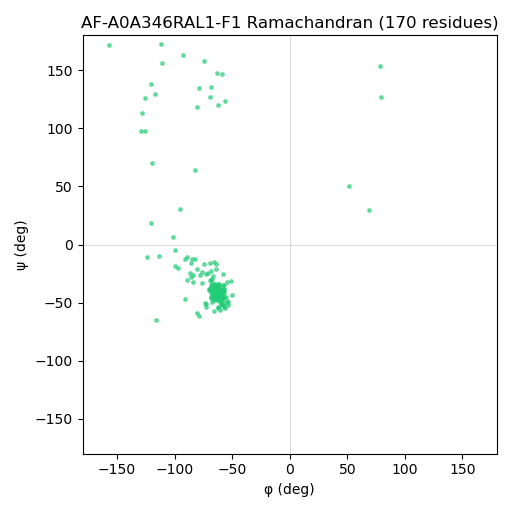A 1 87 ? -8.182 5.829 18.082 1.00 96.50 87 LEU A C 1
ATOM 695 O O . LEU A 1 87 ? -7.436 5.761 17.098 1.00 96.50 87 LEU A O 1
ATOM 699 N N . PRO A 1 88 ? -9.434 6.325 17.941 1.00 94.50 88 PRO A N 1
ATOM 700 C CA . PRO A 1 88 ? -10.055 6.590 16.632 1.00 94.50 88 PRO A CA 1
ATOM 701 C C . PRO A 1 88 ? -9.321 7.633 15.779 1.00 94.50 88 PRO A C 1
ATOM 703 O O . PRO A 1 88 ? -9.254 7.539 14.554 1.00 94.50 88 PRO A O 1
ATOM 706 N N . ARG A 1 89 ? -8.723 8.651 16.414 1.00 96.19 89 ARG A N 1
ATOM 707 C CA . ARG A 1 89 ? -7.963 9.695 15.699 1.00 96.19 89 ARG A CA 1
ATOM 708 C C . ARG A 1 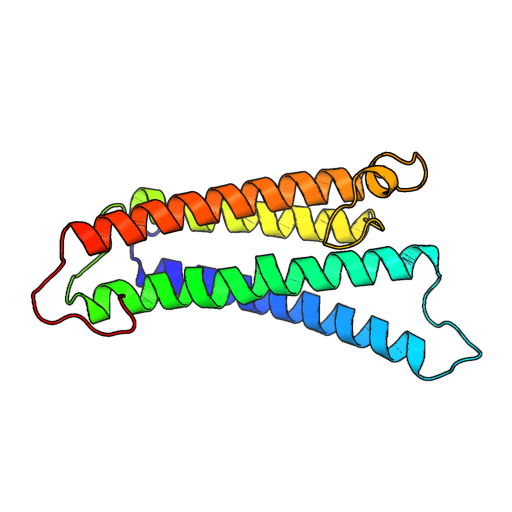89 ? -6.660 9.156 15.119 1.00 96.19 89 ARG A C 1
ATOM 710 O O . ARG A 1 89 ? -6.295 9.516 14.004 1.00 96.19 89 ARG A O 1
ATOM 717 N N . LEU A 1 90 ? -5.987 8.289 15.872 1.00 95.81 90 LEU A N 1
ATOM 718 C CA . LEU A 1 90 ? -4.758 7.631 15.441 1.00 95.81 90 LEU A CA 1
ATOM 719 C C . LEU A 1 90 ? -5.055 6.639 14.310 1.00 95.81 90 LEU A C 1
ATOM 721 O O . LEU A 1 90 ? -4.315 6.579 13.330 1.00 95.81 90 LEU A O 1
ATOM 725 N N . ASN A 1 91 ? -6.207 5.967 14.384 1.00 96.38 91 ASN A N 1
ATOM 726 C CA . ASN A 1 91 ? -6.722 5.159 13.289 1.00 96.38 91 ASN A CA 1
ATOM 727 C C . ASN A 1 91 ? -6.951 5.976 12.014 1.00 96.38 91 ASN A C 1
ATOM 729 O O . ASN A 1 91 ? -6.499 5.600 10.936 1.00 96.38 91 ASN A O 1
ATOM 733 N N . SER A 1 92 ? -7.610 7.131 12.127 1.00 95.94 92 SER A N 1
ATOM 734 C CA . SER A 1 92 ? -7.827 7.980 10.961 1.00 95.94 92 SER A CA 1
ATOM 735 C C . SER A 1 92 ? -6.507 8.475 10.369 1.00 95.94 92 SER A C 1
ATOM 737 O O . SER A 1 92 ? -6.344 8.416 9.152 1.00 95.94 92 SER A O 1
ATOM 739 N N . LEU A 1 93 ? -5.554 8.900 11.208 1.00 96.56 93 LEU A N 1
ATOM 740 C CA . LEU A 1 93 ? -4.224 9.308 10.754 1.00 96.56 93 LEU A CA 1
ATOM 741 C C . LEU A 1 93 ? -3.523 8.187 9.977 1.00 96.56 93 LEU A C 1
ATOM 743 O O . LEU A 1 93 ? -2.907 8.476 8.957 1.00 96.56 93 LEU A O 1
ATOM 747 N N . SER A 1 94 ? -3.660 6.929 10.413 1.00 96.31 94 SER A N 1
ATOM 748 C CA . SER A 1 94 ? -3.063 5.788 9.712 1.00 96.31 94 SER A CA 1
ATOM 749 C C . SER A 1 94 ? -3.516 5.713 8.242 1.00 96.31 94 SER A C 1
ATOM 751 O O . SER A 1 94 ? -2.680 5.827 7.351 1.00 96.31 94 SER A O 1
ATOM 753 N N . VAL A 1 95 ? -4.828 5.698 7.954 1.00 96.12 95 VAL A N 1
ATOM 754 C CA . VAL A 1 95 ? -5.332 5.692 6.559 1.00 96.12 95 VAL A CA 1
ATOM 755 C C . VAL A 1 95 ? -4.827 6.890 5.768 1.00 96.12 95 VAL A C 1
ATOM 757 O O . VAL A 1 95 ? -4.463 6.759 4.600 1.00 96.12 95 VAL A O 1
ATOM 760 N N . TRP A 1 96 ? -4.802 8.069 6.388 1.00 96.00 96 TRP A N 1
ATOM 761 C CA . TRP A 1 96 ? -4.374 9.287 5.707 1.00 96.00 96 TRP A CA 1
ATOM 762 C C . TRP A 1 96 ? -2.887 9.303 5.360 1.00 96.00 96 TRP A C 1
ATOM 764 O O . TRP A 1 96 ? -2.528 10.011 4.429 1.00 96.00 96 TRP A O 1
ATOM 774 N N . LEU A 1 97 ? -2.039 8.525 6.041 1.00 97.25 97 LEU A N 1
ATOM 775 C CA . LEU A 1 97 ? -0.644 8.311 5.637 1.00 97.25 97 LEU A CA 1
ATOM 776 C C . LEU A 1 97 ? -0.520 7.315 4.475 1.00 97.25 97 LEU A C 1
ATOM 778 O O . LEU A 1 97 ? 0.416 7.417 3.681 1.00 97.25 97 LEU A O 1
ATOM 782 N N . MET A 1 98 ? -1.477 6.396 4.325 1.00 96.50 98 MET A N 1
ATOM 783 C CA . MET A 1 98 ? -1.489 5.428 3.224 1.00 96.50 98 MET A CA 1
ATOM 784 C C . MET A 1 98 ? -1.740 6.091 1.859 1.00 96.50 98 MET A C 1
ATOM 786 O O . MET A 1 98 ? -1.156 5.682 0.862 1.00 96.50 98 MET A O 1
ATOM 790 N N . ILE A 1 99 ? -2.562 7.145 1.798 1.00 96.19 99 ILE A N 1
ATOM 791 C CA . ILE A 1 99 ? -2.851 7.877 0.549 1.00 96.19 99 ILE A CA 1
ATOM 792 C C . ILE A 1 99 ? -1.590 8.509 -0.078 1.00 96.19 99 ILE A C 1
ATOM 794 O O . ILE A 1 99 ? -1.292 8.195 -1.231 1.00 96.19 99 ILE A O 1
ATOM 798 N N . PRO A 1 100 ? -0.819 9.368 0.622 1.00 97.19 100 PRO A N 1
ATOM 799 C CA . PRO A 1 100 ? 0.416 9.912 0.071 1.00 97.19 100 PRO A CA 1
ATOM 800 C C . PRO A 1 100 ? 1.450 8.809 -0.162 1.00 97.19 100 PRO A C 1
ATOM 802 O O . PRO A 1 100 ? 2.172 8.875 -1.147 1.00 97.19 100 PRO A O 1
ATOM 805 N N . SER A 1 101 ? 1.495 7.767 0.678 1.00 97.81 101 SER A N 1
ATOM 806 C CA . SER A 1 101 ? 2.371 6.612 0.453 1.00 97.81 101 SER A CA 1
ATOM 807 C C . SER A 1 101 ? 2.124 5.960 -0.914 1.00 97.81 101 SER A C 1
ATOM 809 O O . SER A 1 101 ? 3.065 5.801 -1.692 1.00 97.81 101 SER A O 1
ATOM 811 N N . LEU A 1 102 ? 0.866 5.661 -1.244 1.00 97.00 102 LEU A N 1
ATOM 812 C CA . LEU A 1 102 ? 0.476 5.092 -2.535 1.00 97.00 102 LEU A CA 1
ATOM 813 C C . LEU A 1 102 ? 0.813 6.042 -3.695 1.00 97.00 102 LEU A C 1
ATOM 815 O O . LEU A 1 102 ? 1.370 5.610 -4.700 1.00 97.00 102 LEU A O 1
ATOM 819 N N . PHE A 1 103 ? 0.565 7.343 -3.531 1.00 97.19 103 PHE A N 1
ATOM 820 C CA . PHE A 1 103 ? 0.935 8.347 -4.532 1.00 97.19 103 PHE A CA 1
ATOM 821 C C . PHE A 1 103 ? 2.448 8.367 -4.813 1.00 97.19 103 PHE A C 1
ATOM 823 O O . PHE A 1 103 ? 2.865 8.376 -5.969 1.00 97.19 103 PHE A O 1
ATOM 830 N N . TYR A 1 104 ? 3.293 8.301 -3.779 1.00 97.50 104 TYR A N 1
ATOM 831 C CA . TYR A 1 104 ? 4.745 8.215 -3.967 1.00 97.50 104 TYR A CA 1
ATOM 832 C C . TYR A 1 104 ? 5.192 6.890 -4.598 1.00 97.50 104 TYR A C 1
ATOM 834 O O . TYR A 1 104 ? 6.179 6.873 -5.332 1.00 97.50 104 TYR A O 1
ATOM 842 N N . MET A 1 105 ? 4.464 5.792 -4.374 1.00 96.00 105 MET A N 1
ATOM 843 C CA . MET A 1 105 ? 4.717 4.530 -5.077 1.00 96.00 105 MET A CA 1
ATOM 844 C C . MET A 1 105 ? 4.432 4.671 -6.581 1.00 96.00 105 MET A C 1
ATOM 846 O O . MET A 1 105 ? 5.197 4.172 -7.404 1.00 96.00 105 MET A O 1
ATOM 850 N N . GLU A 1 106 ? 3.368 5.379 -6.961 1.00 95.62 106 GLU A N 1
ATOM 851 C CA . GLU A 1 106 ? 3.053 5.641 -8.372 1.00 95.62 106 GLU A CA 1
ATOM 852 C C . GLU A 1 106 ? 4.069 6.583 -9.022 1.00 95.62 106 GLU A C 1
ATOM 854 O O . GLU A 1 106 ? 4.503 6.334 -10.146 1.00 95.62 106 GLU A O 1
ATOM 859 N N . LEU A 1 107 ? 4.524 7.615 -8.303 1.00 95.56 107 LEU A N 1
ATOM 860 C CA . LEU A 1 107 ? 5.636 8.451 -8.760 1.00 95.56 107 LEU A CA 1
ATOM 861 C C . LEU A 1 107 ? 6.904 7.615 -8.969 1.00 95.56 107 LEU A C 1
ATOM 863 O O . LEU A 1 107 ? 7.551 7.733 -10.006 1.00 95.56 107 LEU A O 1
ATOM 867 N N . SER A 1 108 ? 7.229 6.718 -8.036 1.00 94.44 108 SER A N 1
ATOM 868 C CA . SER A 1 108 ? 8.353 5.790 -8.195 1.00 94.44 108 SER A CA 1
ATOM 869 C C . SER A 1 108 ? 8.231 4.936 -9.460 1.00 94.44 108 SER A C 1
ATOM 871 O O . SER A 1 108 ? 9.228 4.724 -10.147 1.00 94.44 108 SER A O 1
ATOM 873 N N . LEU A 1 109 ? 7.020 4.496 -9.818 1.00 92.50 109 LEU A N 1
ATOM 874 C CA . LEU A 1 109 ? 6.787 3.741 -11.050 1.00 92.50 109 LEU A CA 1
ATOM 875 C C . LEU A 1 109 ? 7.097 4.571 -12.308 1.00 92.50 109 LEU A C 1
ATOM 877 O O . LEU A 1 109 ? 7.640 4.023 -13.264 1.00 92.50 109 LEU A O 1
ATOM 881 N N . LEU A 1 110 ? 6.791 5.874 -12.301 1.00 91.94 110 LEU A N 1
ATOM 882 C CA . LEU A 1 110 ? 7.089 6.784 -13.415 1.00 91.94 110 LEU A CA 1
ATOM 883 C C . LEU A 1 110 ? 8.593 7.031 -13.584 1.00 91.94 110 LEU A C 1
ATOM 885 O O . LEU A 1 110 ? 9.082 7.054 -14.711 1.00 91.94 110 LEU A O 1
ATOM 889 N N . TYR A 1 111 ? 9.319 7.206 -12.477 1.00 90.00 111 TYR A N 1
ATOM 890 C CA . TYR A 1 111 ? 10.764 7.472 -12.495 1.00 90.00 111 TYR A CA 1
ATOM 891 C C . TYR A 1 111 ? 11.629 6.202 -12.546 1.00 90.00 111 TYR A C 1
ATOM 893 O O . TYR A 1 111 ? 12.804 6.279 -12.891 1.00 90.00 111 TYR A O 1
ATOM 901 N N . GLY A 1 112 ? 11.053 5.036 -12.241 1.00 87.50 112 GLY A N 1
ATOM 902 C CA . GLY A 1 112 ? 11.699 3.728 -12.297 1.00 87.50 112 GLY A CA 1
ATOM 903 C C . GLY A 1 112 ? 12.604 3.428 -11.095 1.00 87.50 112 GLY A C 1
ATOM 904 O O . GLY A 1 112 ? 13.531 4.170 -10.779 1.00 87.50 112 GLY A O 1
ATOM 905 N N . ALA A 1 113 ? 12.371 2.288 -10.440 1.00 87.56 113 ALA A N 1
ATOM 906 C CA . ALA A 1 113 ? 13.201 1.780 -9.346 1.00 87.56 113 ALA A CA 1
ATOM 907 C C . ALA A 1 113 ? 13.588 0.314 -9.597 1.00 87.56 113 ALA A C 1
ATOM 909 O O . ALA A 1 113 ? 12.813 -0.598 -9.319 1.00 87.56 113 ALA A O 1
ATOM 910 N N . GLY A 1 114 ? 14.786 0.077 -10.138 1.00 86.25 114 GLY A N 1
ATOM 911 C CA . GLY A 1 114 ? 15.242 -1.238 -10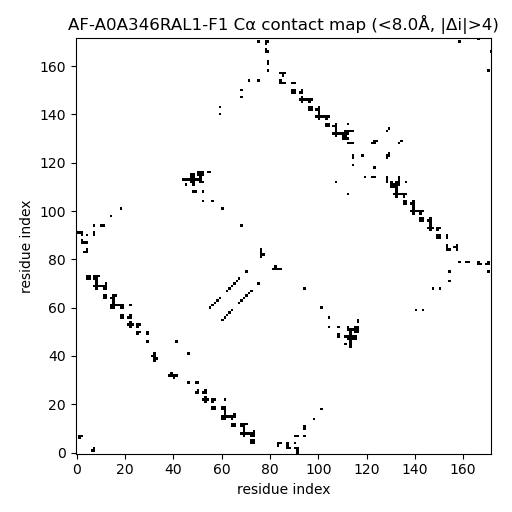.617 1.00 86.25 114 GLY A CA 1
ATOM 912 C C . GLY A 1 114 ? 16.065 -2.066 -9.622 1.00 86.25 114 GLY A C 1
ATOM 913 O O . GLY A 1 114 ? 16.950 -2.802 -10.049 1.00 86.25 114 GLY A O 1
ATOM 914 N N . VAL A 1 115 ? 15.827 -1.933 -8.314 1.00 86.94 115 VAL A N 1
ATOM 915 C CA . VAL A 1 115 ? 16.684 -2.503 -7.243 1.00 86.94 115 VAL A CA 1
ATOM 916 C C . VAL A 1 115 ? 16.177 -3.818 -6.631 1.00 86.94 115 VAL A C 1
ATOM 918 O O . VAL A 1 115 ? 16.862 -4.428 -5.810 1.00 86.94 115 VAL A O 1
ATOM 921 N N . GLY A 1 116 ? 14.993 -4.281 -7.030 1.00 87.69 116 GLY A N 1
ATOM 922 C CA . GLY A 1 116 ? 14.309 -5.419 -6.421 1.00 87.69 116 GLY A CA 1
ATOM 923 C C . GLY A 1 116 ? 13.615 -5.054 -5.105 1.00 87.69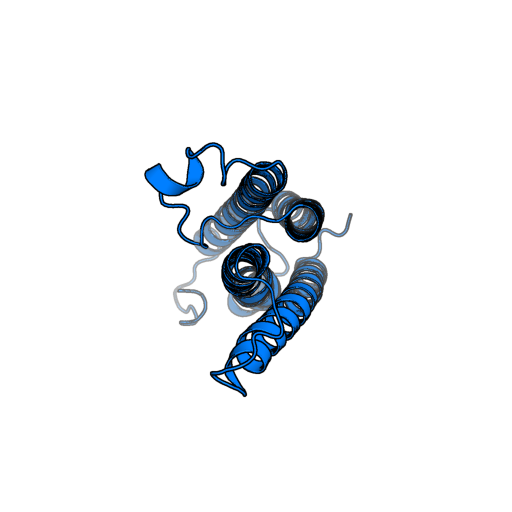 116 GLY A C 1
ATOM 924 O O . GLY A 1 116 ? 14.016 -4.138 -4.392 1.00 87.69 116 GLY A O 1
ATOM 925 N N . TRP A 1 117 ? 12.559 -5.795 -4.758 1.00 88.12 117 TRP A N 1
ATOM 926 C CA . TRP A 1 117 ? 11.730 -5.515 -3.573 1.00 88.12 117 TRP A CA 1
ATOM 927 C C . TRP A 1 117 ? 12.460 -5.690 -2.226 1.00 88.12 117 TRP A C 1
ATOM 929 O O . TRP A 1 117 ? 11.967 -5.230 -1.201 1.00 88.12 117 TRP A O 1
ATOM 939 N N . THR A 1 118 ? 13.620 -6.356 -2.215 1.00 87.19 118 THR A N 1
ATOM 940 C CA . THR A 1 118 ? 14.451 -6.574 -1.019 1.00 87.19 118 THR A CA 1
ATOM 941 C C . THR A 1 118 ? 15.475 -5.470 -0.773 1.00 87.19 118 THR A C 1
ATOM 943 O O . THR A 1 118 ? 16.076 -5.456 0.297 1.00 87.19 118 THR A O 1
ATOM 946 N N . PHE A 1 119 ? 15.688 -4.564 -1.735 1.00 84.69 119 PHE A N 1
ATOM 947 C CA . PHE A 1 119 ? 16.610 -3.430 -1.607 1.00 84.69 119 PHE A CA 1
ATOM 948 C C . PHE A 1 119 ? 18.020 -3.829 -1.147 1.00 84.69 119 PHE A C 1
ATOM 950 O O . PHE A 1 119 ? 18.562 -3.255 -0.201 1.00 84.69 119 PHE A O 1
ATOM 957 N N . TYR A 1 120 ? 18.630 -4.826 -1.799 1.00 84.00 120 TYR A N 1
ATOM 958 C CA . TYR A 1 120 ? 19.977 -5.253 -1.420 1.00 84.00 120 TYR A CA 1
ATOM 959 C C . TYR A 1 120 ? 20.967 -4.067 -1.466 1.00 84.00 120 TYR A C 1
ATOM 961 O O . TYR A 1 120 ? 21.132 -3.471 -2.534 1.00 84.00 120 TYR A O 1
ATOM 969 N N . PRO A 1 121 ? 21.675 -3.759 -0.354 1.00 79.50 121 PRO A N 1
ATOM 970 C CA . PRO A 1 121 ? 22.529 -2.574 -0.236 1.00 79.50 121 PRO A CA 1
ATOM 971 C C . PRO A 1 121 ? 23.542 -2.342 -1.370 1.00 79.50 121 PRO A C 1
ATOM 973 O O . PRO A 1 121 ? 23.655 -1.210 -1.835 1.00 79.50 121 PRO A O 1
ATOM 976 N N . PRO A 1 122 ? 24.280 -3.355 -1.873 1.00 79.31 122 PRO A N 1
ATOM 977 C CA . PRO A 1 122 ? 25.244 -3.108 -2.945 1.00 79.31 122 PRO A CA 1
ATOM 978 C C . PRO A 1 122 ? 24.577 -2.699 -4.265 1.00 79.31 122 PRO A C 1
ATOM 980 O O . PRO A 1 122 ? 25.197 -1.989 -5.049 1.00 79.31 122 PRO A O 1
ATOM 983 N N . LEU A 1 123 ? 23.332 -3.124 -4.509 1.00 72.31 123 LEU A N 1
ATOM 984 C CA . LEU A 1 123 ? 22.597 -2.792 -5.727 1.00 72.31 123 LEU A CA 1
ATOM 985 C C . LEU A 1 123 ? 21.875 -1.447 -5.602 1.00 72.31 123 LEU A C 1
ATOM 987 O O . LEU A 1 123 ? 21.692 -0.782 -6.607 1.00 72.31 123 LEU A O 1
ATOM 991 N N . SER A 1 124 ? 21.485 -1.009 -4.406 1.00 71.38 124 SER A N 1
ATOM 992 C CA . SER A 1 124 ? 20.825 0.293 -4.216 1.00 71.38 124 SER A CA 1
ATOM 993 C C . SER A 1 124 ? 21.791 1.482 -4.172 1.00 71.38 124 SER A C 1
ATOM 995 O O . SER A 1 124 ? 21.375 2.606 -4.430 1.00 71.38 124 SER A O 1
ATOM 997 N N . ILE A 1 125 ? 23.074 1.240 -3.882 1.00 71.94 125 ILE A N 1
ATOM 998 C CA . ILE A 1 125 ? 24.124 2.275 -3.799 1.00 71.94 125 ILE A CA 1
ATOM 999 C C . ILE A 1 125 ? 24.827 2.494 -5.153 1.00 71.94 125 ILE A C 1
ATOM 1001 O O . ILE A 1 125 ? 25.566 3.464 -5.330 1.00 71.94 125 ILE A O 1
ATOM 1005 N N . GLN A 1 126 ? 24.620 1.608 -6.132 1.00 71.19 126 GLN A N 1
ATOM 1006 C CA . GLN A 1 126 ? 25.236 1.765 -7.446 1.00 71.19 126 GLN A CA 1
ATOM 1007 C C . GLN A 1 126 ? 24.650 2.976 -8.199 1.00 71.19 126 GLN A C 1
ATOM 1009 O O . GLN A 1 126 ? 23.434 3.126 -8.275 1.00 71.19 126 GLN A O 1
ATOM 1014 N N . PRO A 1 127 ? 25.493 3.808 -8.838 1.00 59.34 127 PRO A N 1
ATOM 1015 C CA . PRO A 1 127 ? 25.049 5.021 -9.529 1.00 59.34 127 PRO A CA 1
ATOM 1016 C C . PRO A 1 127 ? 24.123 4.757 -10.729 1.00 59.34 127 PRO A C 1
ATOM 1018 O O . PRO A 1 127 ? 23.445 5.670 -11.184 1.00 59.34 127 PRO A O 1
ATOM 1021 N N . MET A 1 128 ? 24.076 3.522 -11.250 1.00 54.56 128 MET A N 1
ATOM 1022 C CA . MET A 1 128 ? 23.138 3.132 -12.317 1.00 54.56 128 MET A CA 1
ATOM 1023 C C . MET A 1 128 ? 21.735 2.766 -11.809 1.00 54.56 128 MET A C 1
ATOM 1025 O O . MET A 1 128 ? 20.813 2.645 -12.607 1.00 54.56 128 MET A O 1
ATOM 1029 N N . SER A 1 129 ? 21.564 2.583 -10.502 1.00 58.91 129 SER A N 1
ATOM 1030 C CA . SER A 1 129 ? 20.319 2.148 -9.859 1.00 58.91 129 SER A CA 1
ATOM 1031 C C . SER A 1 129 ? 19.833 3.120 -8.779 1.00 58.91 129 SER A C 1
ATOM 1033 O O . SER A 1 129 ? 18.689 3.007 -8.346 1.00 58.91 129 SER A O 1
ATOM 1035 N N . SER A 1 130 ? 20.644 4.105 -8.384 1.00 63.03 130 SER A N 1
ATOM 1036 C CA . SER A 1 130 ? 20.281 5.221 -7.503 1.00 63.03 130 SER A CA 1
ATOM 1037 C C . SER A 1 130 ? 19.577 6.349 -8.280 1.00 63.03 130 SER A C 1
ATOM 1039 O O . SER A 1 130 ? 20.123 7.439 -8.456 1.00 63.03 130 SER A O 1
ATOM 1041 N N . GLY A 1 131 ? 18.398 6.061 -8.828 1.00 78.25 131 GLY A N 1
ATOM 1042 C CA . GLY A 1 131 ? 17.554 7.056 -9.500 1.00 78.25 131 GLY A CA 1
ATOM 1043 C C . GLY A 1 131 ? 16.525 7.686 -8.558 1.00 78.25 131 GLY A C 1
ATOM 1044 O O . GLY A 1 131 ? 16.183 7.099 -7.532 1.00 78.25 131 GLY A O 1
ATOM 1045 N N . GLU A 1 132 ? 15.955 8.829 -8.956 1.00 86.38 132 GLU A N 1
ATOM 1046 C CA . GLU A 1 132 ? 14.874 9.524 -8.226 1.00 86.38 132 GLU A CA 1
ATOM 1047 C C . GLU A 1 132 ? 13.698 8.587 -7.881 1.00 86.38 132 GLU A C 1
ATOM 1049 O O . GLU A 1 132 ? 13.056 8.721 -6.839 1.00 86.38 132 GLU A O 1
ATOM 1054 N N . GLY A 1 133 ? 13.439 7.578 -8.723 1.00 90.69 133 GLY A N 1
ATOM 1055 C CA . GLY A 1 133 ? 12.410 6.569 -8.480 1.00 90.69 133 GLY A CA 1
ATOM 1056 C C . GLY A 1 133 ? 12.649 5.724 -7.228 1.00 90.69 133 GLY A C 1
ATOM 1057 O O . GLY A 1 133 ? 11.679 5.364 -6.557 1.00 90.69 133 GLY A O 1
ATOM 1058 N N . VAL A 1 134 ? 13.904 5.430 -6.868 1.00 90.31 134 VAL A N 1
ATOM 1059 C CA . VAL A 1 134 ? 14.234 4.693 -5.635 1.00 90.31 134 VAL A CA 1
ATOM 1060 C C . VAL A 1 134 ? 13.968 5.557 -4.405 1.00 90.31 134 VAL A C 1
ATOM 1062 O O . VAL A 1 134 ? 13.422 5.053 -3.425 1.00 90.31 134 VAL A O 1
ATOM 1065 N N . ASP A 1 135 ? 14.257 6.856 -4.466 1.00 91.44 135 ASP A N 1
ATOM 1066 C CA . ASP A 1 135 ? 14.009 7.776 -3.352 1.00 91.44 135 ASP A CA 1
ATOM 1067 C C . ASP A 1 135 ? 12.508 7.934 -3.074 1.00 91.44 135 ASP A C 1
ATOM 1069 O O . ASP A 1 135 ? 12.070 7.823 -1.923 1.00 91.44 135 ASP A O 1
ATOM 1073 N N . TYR A 1 136 ? 11.693 8.092 -4.125 1.00 94.88 136 TYR A N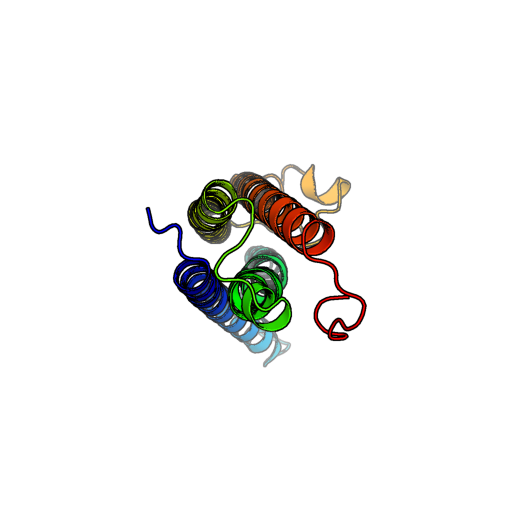 1
ATOM 1074 C CA . TYR A 1 136 ? 10.232 8.094 -3.992 1.00 94.88 136 TYR A CA 1
ATOM 1075 C C . TYR A 1 136 ? 9.703 6.780 -3.410 1.00 94.88 136 TYR A C 1
ATOM 1077 O O . TYR A 1 136 ? 8.820 6.797 -2.550 1.00 94.88 136 TYR A O 1
ATOM 1085 N N . LEU A 1 137 ? 10.267 5.644 -3.830 1.00 94.19 137 LEU A N 1
ATOM 1086 C CA . LEU A 1 137 ? 9.888 4.328 -3.318 1.00 94.19 137 LEU A CA 1
ATOM 1087 C C . LEU A 1 137 ? 10.214 4.179 -1.834 1.00 94.19 137 LEU A C 1
ATOM 1089 O O . LEU A 1 137 ? 9.395 3.694 -1.054 1.00 94.19 137 LEU A O 1
ATOM 1093 N N . MET A 1 138 ? 11.402 4.625 -1.432 1.00 93.56 138 MET A N 1
ATOM 1094 C CA . MET A 1 138 ? 11.824 4.599 -0.040 1.00 93.56 138 MET A CA 1
ATOM 1095 C C . MET A 1 138 ? 10.915 5.482 0.807 1.00 93.56 138 MET A C 1
ATOM 1097 O O . MET A 1 138 ? 10.405 5.021 1.828 1.00 93.56 138 MET A O 1
ATOM 1101 N N . PHE A 1 139 ? 10.640 6.715 0.381 1.00 95.75 139 PHE A N 1
ATOM 1102 C CA . PHE A 1 139 ? 9.741 7.604 1.115 1.00 95.75 139 PHE A CA 1
ATOM 1103 C C . PHE A 1 139 ? 8.318 7.034 1.221 1.00 95.75 139 PHE A C 1
ATOM 1105 O O . PHE A 1 139 ? 7.719 7.039 2.299 1.00 95.75 139 PHE A O 1
ATOM 1112 N N . SER A 1 140 ? 7.812 6.456 0.129 1.00 97.44 140 SER A N 1
ATOM 1113 C CA . SER A 1 140 ? 6.539 5.738 0.088 1.00 97.44 140 SER A CA 1
ATOM 1114 C C . SER A 1 140 ? 6.467 4.641 1.157 1.00 97.44 140 SER A C 1
ATOM 1116 O O . SER A 1 140 ? 5.539 4.636 1.972 1.00 97.44 140 SER A O 1
ATOM 1118 N N . LEU A 1 141 ? 7.471 3.761 1.222 1.00 96.50 141 LEU A N 1
ATOM 1119 C CA . LEU A 1 141 ? 7.513 2.659 2.186 1.00 96.50 141 LEU A CA 1
ATOM 1120 C C . LEU A 1 141 ? 7.631 3.133 3.639 1.00 96.50 141 LEU A C 1
ATOM 1122 O O . LEU A 1 141 ? 7.027 2.524 4.520 1.00 96.50 141 LEU A O 1
ATOM 1126 N N . HIS A 1 142 ? 8.336 4.235 3.910 1.00 97.31 142 HIS A N 1
ATOM 1127 C CA . HIS A 1 142 ? 8.382 4.811 5.259 1.00 97.31 142 HIS A CA 1
ATOM 1128 C C . HIS A 1 142 ? 7.000 5.296 5.711 1.00 97.31 142 HIS A C 1
ATOM 1130 O O . HIS A 1 142 ? 6.603 5.043 6.850 1.00 97.31 142 HIS A O 1
ATOM 1136 N N . LEU A 1 143 ? 6.234 5.937 4.823 1.00 98.12 143 LEU A N 1
ATOM 1137 C CA . LEU A 1 143 ? 4.866 6.367 5.124 1.00 98.12 143 LEU A CA 1
ATOM 1138 C C . LEU A 1 143 ? 3.919 5.177 5.339 1.00 98.12 143 LEU A C 1
ATOM 1140 O O . LEU A 1 143 ? 3.157 5.181 6.308 1.00 98.12 143 LEU A O 1
ATOM 1144 N N . ALA A 1 144 ? 4.001 4.135 4.502 1.00 97.25 144 ALA A N 1
ATOM 1145 C CA . ALA A 1 144 ? 3.249 2.890 4.703 1.00 97.25 144 ALA A CA 1
ATOM 1146 C C . ALA A 1 144 ? 3.631 2.213 6.031 1.00 97.25 144 ALA A C 1
ATOM 1148 O O . ALA A 1 144 ? 2.765 1.754 6.779 1.00 97.25 144 ALA A O 1
ATOM 1149 N N . GLY A 1 145 ? 4.925 2.211 6.364 1.00 97.38 145 GLY A N 1
ATOM 1150 C CA . GLY A 1 145 ? 5.456 1.717 7.631 1.00 97.38 145 GLY A CA 1
ATOM 1151 C C . GLY A 1 145 ? 4.856 2.454 8.827 1.00 97.38 145 GLY A C 1
ATOM 1152 O O . GLY A 1 145 ? 4.284 1.821 9.714 1.00 97.38 145 GLY A O 1
ATOM 1153 N N . LEU A 1 146 ? 4.895 3.789 8.821 1.00 98.00 146 LEU A N 1
ATOM 1154 C CA . LEU A 1 146 ? 4.297 4.619 9.871 1.00 98.00 146 LEU A CA 1
ATOM 1155 C C . LEU A 1 146 ? 2.785 4.395 9.991 1.00 98.00 146 LEU A C 1
ATOM 1157 O O . LEU A 1 146 ? 2.283 4.229 11.102 1.00 98.00 146 LEU A O 1
ATOM 1161 N N . SER A 1 147 ? 2.067 4.315 8.866 1.00 97.25 147 SER A N 1
ATOM 1162 C CA . SER A 1 147 ? 0.644 3.954 8.844 1.00 97.25 147 SER A CA 1
ATOM 1163 C C . SER A 1 147 ? 0.394 2.629 9.569 1.00 97.25 147 SER A C 1
ATOM 1165 O O . SER A 1 147 ? -0.483 2.547 10.430 1.00 97.25 147 SER A O 1
ATOM 1167 N N . SER A 1 148 ? 1.174 1.593 9.249 1.00 96.12 148 SER A N 1
ATOM 1168 C CA . SER A 1 148 ? 1.008 0.257 9.830 1.00 96.12 148 SER A CA 1
ATOM 1169 C C . SER A 1 148 ? 1.321 0.222 11.330 1.00 96.12 148 SER A C 1
ATOM 1171 O O . SER A 1 148 ? 0.584 -0.396 12.093 1.00 96.12 148 SER A O 1
ATOM 1173 N N . LEU A 1 149 ? 2.353 0.947 11.781 1.00 97.44 149 LEU A N 1
ATOM 1174 C CA . LEU A 1 149 ? 2.724 1.038 13.195 1.00 97.44 149 LEU A CA 1
ATOM 1175 C C . LEU A 1 149 ? 1.623 1.701 14.023 1.00 97.44 149 LEU A C 1
ATOM 1177 O O . LEU A 1 149 ? 1.271 1.203 15.091 1.00 97.44 149 LEU A O 1
ATOM 1181 N N . LEU A 1 150 ? 1.051 2.797 13.516 1.00 97.19 150 LEU A N 1
ATOM 1182 C CA . LEU A 1 150 ? -0.067 3.468 14.175 1.00 97.19 150 LEU A CA 1
ATOM 1183 C C . LEU A 1 150 ? -1.285 2.534 14.260 1.00 97.19 150 LEU A C 1
ATOM 1185 O O . LEU A 1 150 ? -1.863 2.373 15.335 1.00 97.19 150 LEU A O 1
ATOM 1189 N N . GLY A 1 151 ? -1.632 1.853 13.164 1.00 95.38 151 GLY A N 1
ATOM 1190 C CA . GLY A 1 151 ? -2.701 0.849 13.163 1.00 95.38 151 GLY A CA 1
ATOM 1191 C C . GLY A 1 151 ? -2.487 -0.237 14.224 1.00 95.38 151 GLY A C 1
ATOM 1192 O O . GLY A 1 151 ? -3.375 -0.488 15.039 1.00 95.38 151 GLY A O 1
ATOM 1193 N N . SER A 1 152 ? -1.281 -0.806 14.288 1.00 96.06 152 SER A N 1
ATOM 1194 C CA . SER A 1 152 ? -0.920 -1.846 15.259 1.00 96.06 152 SER A CA 1
ATOM 1195 C C . SER A 1 152 ? -1.025 -1.374 16.710 1.00 96.06 152 SER A C 1
ATOM 1197 O O . SER A 1 152 ? -1.594 -2.082 17.537 1.00 96.06 152 SER A O 1
ATOM 1199 N N . VAL A 1 153 ? -0.547 -0.168 17.039 1.00 97.62 153 VAL A N 1
ATOM 1200 C CA . VAL A 1 153 ? -0.682 0.400 18.397 1.00 97.62 153 VAL A CA 1
ATOM 1201 C C . VAL A 1 153 ? -2.157 0.557 18.781 1.00 97.62 153 VAL A C 1
ATOM 1203 O O . VAL A 1 153 ? -2.543 0.267 19.916 1.00 97.62 153 VAL A O 1
ATOM 1206 N N . ASN A 1 154 ? -3.007 0.965 17.838 1.00 96.50 154 ASN A N 1
ATOM 1207 C CA . ASN A 1 154 ? -4.440 1.076 18.084 1.00 96.50 154 ASN A CA 1
ATOM 1208 C C . ASN A 1 154 ? -5.102 -0.298 18.294 1.00 96.50 154 ASN A C 1
ATOM 1210 O O . ASN A 1 154 ? -5.874 -0.468 19.237 1.00 96.50 154 ASN A O 1
ATOM 1214 N N . PHE A 1 155 ? -4.777 -1.298 17.474 1.00 96.12 155 PHE A N 1
ATOM 1215 C CA . PHE A 1 155 ? -5.339 -2.644 17.623 1.00 96.12 155 PHE A CA 1
ATOM 1216 C C . PHE A 1 155 ? -4.893 -3.317 18.919 1.00 96.12 155 PHE A C 1
ATOM 1218 O O . PHE A 1 155 ? -5.742 -3.791 19.669 1.00 96.12 155 PHE A O 1
ATOM 1225 N N . ILE A 1 156 ? -3.596 -3.283 19.237 1.00 96.06 156 ILE A N 1
ATOM 1226 C CA . ILE A 1 156 ? -3.066 -3.866 20.476 1.00 96.06 156 ILE A CA 1
ATOM 1227 C C . ILE A 1 156 ? -3.701 -3.191 21.693 1.00 96.06 156 ILE A C 1
ATOM 1229 O O . ILE A 1 156 ? -4.184 -3.881 22.586 1.00 96.06 156 ILE A O 1
ATOM 1233 N N . SER A 1 157 ? -3.764 -1.854 21.723 1.00 95.56 157 SER A N 1
ATOM 1234 C CA . SER A 1 157 ? -4.382 -1.148 22.855 1.00 95.56 157 SER A CA 1
ATOM 1235 C C . SER A 1 157 ? -5.866 -1.491 23.013 1.00 95.56 157 SER A C 1
ATOM 1237 O O . SER A 1 157 ? -6.309 -1.727 24.134 1.00 95.56 157 SER A O 1
ATOM 1239 N N . THR A 1 158 ? -6.603 -1.615 21.904 1.00 94.81 158 THR A N 1
ATOM 1240 C CA . THR A 1 158 ? -8.020 -2.007 21.902 1.00 94.81 158 THR A CA 1
ATOM 1241 C C . THR A 1 158 ? -8.240 -3.432 22.411 1.00 94.81 158 THR A C 1
ATOM 1243 O O . THR A 1 158 ? -9.173 -3.668 23.181 1.00 94.81 158 THR A O 1
ATOM 1246 N N . ILE A 1 159 ? -7.393 -4.380 22.001 1.00 94.94 159 ILE A N 1
ATOM 1247 C CA . ILE A 1 159 ? -7.472 -5.775 22.451 1.00 94.94 159 ILE A CA 1
ATOM 1248 C C . ILE A 1 159 ? -7.134 -5.857 23.940 1.00 94.94 159 ILE A C 1
ATOM 1250 O O . ILE A 1 159 ? -7.902 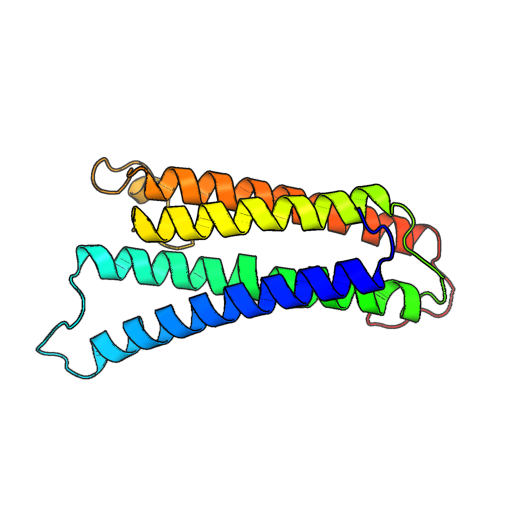-6.430 24.707 1.00 94.94 159 ILE A O 1
ATOM 1254 N N . CYS A 1 160 ? -6.030 -5.241 24.373 1.00 93.19 160 CYS A N 1
ATOM 1255 C CA . CYS A 1 160 ? -5.596 -5.282 25.768 1.00 93.19 160 CYS A CA 1
ATOM 1256 C C . CYS A 1 160 ? -6.616 -4.659 26.731 1.00 93.19 160 CYS A C 1
ATOM 1258 O O . CYS A 1 160 ? -6.773 -5.163 27.841 1.00 93.19 160 CYS A O 1
ATOM 1260 N N . SER A 1 161 ? -7.319 -3.593 26.334 1.00 92.94 161 SER A N 1
ATOM 1261 C CA . SER A 1 161 ? -8.316 -2.950 27.198 1.00 92.94 161 SER A CA 1
ATOM 1262 C C . SER A 1 161 ? -9.635 -3.717 27.304 1.00 92.94 161 SER A C 1
ATOM 1264 O O . SER A 1 161 ? -10.358 -3.523 28.275 1.00 92.94 161 SER A O 1
ATOM 1266 N N . ASN A 1 162 ? -9.964 -4.558 26.317 1.00 88.75 162 ASN A N 1
ATOM 1267 C CA . ASN A 1 162 ? -11.271 -5.218 26.205 1.00 88.75 162 ASN A CA 1
ATOM 1268 C C . ASN A 1 162 ? -11.178 -6.750 26.207 1.00 88.75 162 ASN A C 1
ATOM 1270 O O . ASN A 1 162 ? -12.105 -7.432 25.766 1.00 88.75 162 ASN A O 1
ATOM 1274 N N . ILE A 1 163 ? -10.062 -7.314 26.673 1.00 84.75 163 ILE A N 1
ATOM 1275 C CA . ILE A 1 163 ? -9.879 -8.762 26.650 1.00 84.75 163 ILE A CA 1
ATOM 1276 C C . ILE A 1 163 ? -10.835 -9.431 27.647 1.00 84.75 163 ILE A C 1
ATOM 1278 O O . ILE A 1 163 ? -10.894 -9.075 28.825 1.00 84.75 163 ILE A O 1
ATOM 1282 N N . SER A 1 164 ? -11.611 -10.402 27.164 1.00 79.94 164 SER A N 1
ATOM 1283 C CA . SER A 1 164 ? -12.529 -11.199 27.982 1.00 79.94 164 SER A CA 1
ATOM 1284 C C . SER A 1 164 ? -12.047 -12.650 28.076 1.00 79.94 164 SER A C 1
ATOM 1286 O O . SER A 1 164 ? -11.110 -13.060 27.396 1.00 79.94 164 SER A O 1
ATOM 1288 N N . THR A 1 165 ? -12.691 -13.466 28.910 1.00 75.06 165 THR A N 1
ATOM 1289 C CA . THR A 1 165 ? -12.353 -14.895 29.035 1.00 75.06 165 THR A CA 1
ATOM 1290 C C . THR A 1 165 ? -12.725 -15.721 27.800 1.00 75.06 165 THR A C 1
ATOM 1292 O O . THR A 1 165 ? -12.241 -16.841 27.650 1.00 75.06 165 THR A O 1
ATOM 1295 N N . ARG A 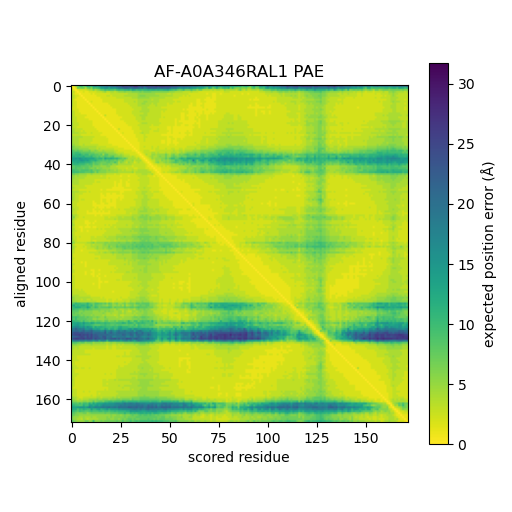1 166 ? -13.577 -15.196 26.908 1.00 82.75 166 ARG A N 1
ATOM 1296 C CA . ARG A 1 166 ? -13.993 -15.853 25.662 1.00 82.75 166 ARG A CA 1
ATOM 1297 C C . ARG A 1 166 ? -13.727 -14.931 24.481 1.00 82.75 166 ARG A C 1
ATOM 1299 O O . ARG A 1 166 ? -14.527 -14.050 24.183 1.00 82.75 166 ARG A O 1
ATOM 1306 N N . VAL A 1 167 ? -12.601 -15.157 23.815 1.00 86.69 167 VAL A N 1
ATOM 1307 C CA . VAL A 1 167 ? -12.145 -14.362 22.671 1.00 86.69 167 VAL A CA 1
ATOM 1308 C C . VAL A 1 167 ? -12.001 -15.272 21.452 1.00 86.69 167 VAL A C 1
ATOM 1310 O O . VAL A 1 167 ? -11.550 -16.411 21.569 1.00 86.69 167 VAL A O 1
ATOM 1313 N N . SER A 1 168 ? -12.434 -14.782 20.288 1.00 89.12 168 SER A N 1
ATOM 1314 C CA . SER A 1 168 ? -12.298 -15.487 19.008 1.00 89.12 168 SER A CA 1
ATOM 1315 C C . SER A 1 168 ? -10.825 -15.681 18.641 1.00 89.12 168 SER A C 1
ATOM 1317 O O . SER A 1 168 ? -10.009 -14.799 18.894 1.00 89.12 168 SER A O 1
ATOM 1319 N N . VAL A 1 169 ? -10.496 -16.783 17.961 1.00 90.31 169 VAL A N 1
ATOM 1320 C CA . VAL A 1 169 ? -9.146 -17.036 17.415 1.00 90.31 169 VAL A CA 1
ATOM 1321 C C . VAL A 1 169 ? -8.706 -15.934 16.444 1.00 90.31 169 VAL A C 1
ATOM 1323 O O . VAL A 1 169 ? -7.521 -15.705 16.300 1.00 90.31 169 VAL A O 1
ATOM 1326 N N . ILE A 1 170 ? -9.641 -15.220 15.808 1.00 88.62 170 ILE A N 1
ATOM 1327 C CA . ILE A 1 170 ? -9.326 -14.111 14.885 1.00 88.62 170 ILE A CA 1
ATOM 1328 C C . ILE A 1 170 ? -8.786 -12.872 15.624 1.00 88.62 170 ILE A C 1
ATOM 1330 O O . ILE A 1 170 ? -8.120 -12.038 15.022 1.00 88.62 170 ILE A O 1
ATOM 1334 N N . VAL A 1 171 ? -9.113 -12.722 16.910 1.00 89.06 171 VAL A N 1
ATOM 1335 C CA . VAL A 1 171 ? -8.630 -11.608 17.743 1.00 89.06 171 VAL A CA 1
ATOM 1336 C C . VAL A 1 171 ? -7.269 -11.927 18.372 1.00 89.06 171 VAL A C 1
ATOM 1338 O O . VAL A 1 171 ? -6.543 -10.998 18.722 1.00 89.06 171 VAL A O 1
ATOM 1341 N N . TRP A 1 172 ? -6.951 -13.215 18.530 1.00 87.00 172 TRP A N 1
ATOM 1342 C CA . TRP A 1 172 ? -5.647 -13.704 18.987 1.00 87.00 172 TRP A CA 1
ATOM 1343 C C . TRP A 1 172 ? -4.586 -13.578 17.894 1.00 87.00 172 TRP A C 1
ATOM 1345 O O . TRP A 1 172 ? -3.447 -13.209 18.257 1.00 87.00 172 TRP A O 1
#

Radius of gyration: 18.73 Å; Cα contacts (8 Å, |Δi|>4): 245; chains: 1; bounding box: 44×30×58 Å

Solvent-accessible surface area (backbone atoms only — not comparable to full-atom values): 8765 Å² total; per-residue (Å²): 134,72,54,54,38,56,62,52,8,52,49,26,33,54,51,7,52,51,23,37,53,53,19,49,54,37,52,50,53,58,51,58,34,63,73,41,95,88,53,72,81,56,58,74,78,54,47,38,18,44,55,12,49,25,52,41,24,37,47,68,32,15,48,44,24,32,58,54,41,10,46,41,41,44,45,50,30,63,72,65,74,44,96,62,63,76,42,35,69,50,46,39,51,16,58,63,32,39,54,60,15,52,53,27,41,54,51,9,64,76,60,36,29,51,46,45,73,80,54,50,65,79,52,47,70,32,83,93,36,57,39,74,7,38,54,31,37,52,55,12,50,52,32,41,49,54,18,51,52,41,39,48,55,33,52,52,52,34,47,70,74,57,68,62,98,80,68,55,77,89,79,106

Mean predicted aligned error: 4.68 Å

Foldseek 3Di:
DDLQLQVQLVLLQVQQVVLVVLLVVLVVLLVVQVPDPPDGPDDPQLNLLSQQLNVCSCVLRHPCSNPCRNCVSNCLCVQLVHRHFPCSVLSVVLSVLLVVLVVLSVVLNVFGARCHNVNDPVSCPDPSRVTPSVVSNVVSVVSSVSSVVSSVVRLVVRCVVRPDPDGDPVSD

Secondary structure (DSSP, 8-state):
----HHHHHHHHHHHHHHHHHHHHHHHHHHHHTTS-SS--SS-HHHHHHHHHHHHHIIIIIIIHIIIIIIIIHHHHHHHHT-SS-S-HHHHHHHHHHHHHHHHHHHHHHHH---STTTT-HHHHSSTTT--HHHHHHHHHHHHHHHHHHHHHHHHHHHHHHS--SS--TTT-